Protein AF-A0A2D5AV13-F1 (afdb_monomer_lite)

pLDDT: mean 90.2, std 11.05, range [40.59, 98.75]

Sequence (175 aa):
MVTDSLGPTEGFLRRLGRALVNAPPVFAWTLVLAHGGVIWWLSSFSNVGPKVDSALWAVLGNLAHAPLFGVLALFVATALLRDDGTGWPRIEVRSVVAVLSIVGLYGAIDEWHQSFTPGRRPSPMDVATDLIGASCVLWIGAYLGTCERTERGLLLRLLAGVGFCFTSAVLAPFS

Radius of gyration: 17.58 Å; chains: 1; bounding box: 42×30×57 Å

Foldseek 3Di:
DPPPPADPVLVVVQVVLQCLLAPDLVVLVVQLVVLLVVLLVVLQDAPPDPDPPDLVVLLVVLLVLLQSLLSSLSSLLSSVFHCPVPGQGALDPVSLCVSLVVSLVSLVVSLVSSVPRHRGHRFVLSSVLSSLSSVLSSVLSNLSVDPPRHPVVSVVSVVVSSVSSSVSSSCRVVD

Secondary structure (DSSP, 8-state):
-------HHHHHHHHHHHHHHHS-HHHHHHHHHHHHHHHHHHHT----S-----HHHHHHHHHTHHHHHHHHHHHHHHHHS---SSSS----HHHHHHHHHHHHHHHHHHHHHHTTSTT----HHHHHHHHHHHHHHHHHHHHHTSTT--HHHHHHHHHHHHHHHHHHHHHGGG-

Structure (mmCIF, N/CA/C/O backbone):
data_AF-A0A2D5AV13-F1
#
_entry.id   AF-A0A2D5AV13-F1
#
loop_
_atom_site.group_PDB
_atom_site.id
_atom_site.type_symbol
_atom_site.label_atom_id
_atom_site.label_alt_id
_atom_site.label_comp_id
_atom_site.label_asym_id
_atom_site.label_entity_id
_atom_site.label_seq_id
_atom_site.pdbx_PDB_ins_code
_atom_site.Cartn_x
_atom_site.Cartn_y
_atom_site.Cartn_z
_atom_site.occupancy
_atom_site.B_iso_or_equiv
_atom_site.auth_seq_id
_atom_site.auth_comp_id
_atom_site.auth_asym_id
_atom_site.auth_atom_id
_atom_site.pdbx_PDB_model_num
ATOM 1 N N . MET A 1 1 ? -14.130 16.126 32.069 1.00 40.59 1 MET A N 1
ATOM 2 C CA . MET A 1 1 ? -14.376 15.180 30.963 1.00 40.59 1 MET A CA 1
ATOM 3 C C . MET A 1 1 ? -13.868 15.871 29.706 1.00 40.59 1 MET A C 1
ATOM 5 O O . MET A 1 1 ? -14.580 16.689 29.142 1.00 40.59 1 MET A O 1
ATOM 9 N N . VAL A 1 2 ? -12.581 15.704 29.388 1.00 45.22 2 VAL A N 1
ATOM 10 C CA . VAL A 1 2 ? -12.003 16.274 28.163 1.00 45.22 2 VAL A CA 1
ATOM 11 C C . VAL A 1 2 ? -12.587 15.451 27.028 1.00 45.22 2 VAL A C 1
ATOM 13 O O . VAL A 1 2 ? -12.356 14.248 26.954 1.00 45.22 2 VAL A O 1
ATOM 16 N N . THR A 1 3 ? -13.437 16.059 26.212 1.00 46.91 3 THR A N 1
ATOM 17 C CA . THR A 1 3 ? -13.785 15.479 24.922 1.00 46.91 3 THR A CA 1
ATOM 18 C C . THR A 1 3 ? -12.494 15.484 24.116 1.00 46.91 3 THR A C 1
ATOM 20 O O . THR A 1 3 ? -12.099 16.545 23.637 1.00 46.91 3 THR A O 1
ATOM 23 N N . ASP A 1 4 ? -11.801 14.348 24.027 1.00 55.25 4 ASP A N 1
ATOM 24 C CA . ASP A 1 4 ? -10.728 14.164 23.051 1.00 55.25 4 ASP A CA 1
ATOM 25 C C . ASP A 1 4 ? -11.369 14.298 21.668 1.00 55.25 4 ASP A C 1
ATOM 27 O O . ASP A 1 4 ? -11.886 13.346 21.077 1.00 55.25 4 ASP A O 1
ATOM 31 N N . SER A 1 5 ? -11.434 15.533 21.175 1.00 65.25 5 SER A N 1
ATOM 32 C CA . SER A 1 5 ? -11.715 15.791 19.779 1.00 65.25 5 SER A CA 1
ATOM 33 C C . SER A 1 5 ? -10.582 15.131 19.015 1.00 65.25 5 SER A C 1
ATOM 35 O O . SER A 1 5 ? -9.428 15.531 19.178 1.00 65.25 5 SER A O 1
ATOM 37 N N . LEU A 1 6 ? -10.914 14.104 18.228 1.00 74.12 6 LEU A N 1
ATOM 38 C CA . LEU A 1 6 ? -9.969 13.463 17.318 1.00 74.12 6 LEU A CA 1
ATOM 39 C C . LEU A 1 6 ? -9.161 14.555 16.615 1.00 74.12 6 LEU A C 1
ATOM 41 O O . LEU A 1 6 ? -9.745 15.534 16.133 1.00 74.12 6 LEU A O 1
ATOM 45 N N . GLY A 1 7 ? -7.841 14.383 16.550 1.00 88.25 7 GLY A N 1
ATOM 46 C CA . GLY A 1 7 ? -7.020 15.263 15.732 1.00 88.25 7 GLY A CA 1
ATOM 47 C C . GLY A 1 7 ? -7.539 15.278 14.287 1.00 88.25 7 GLY A C 1
ATOM 48 O O . GLY A 1 7 ? -8.204 14.328 13.857 1.00 88.25 7 GLY A O 1
ATOM 49 N N . PRO A 1 8 ? -7.310 16.360 13.528 1.00 93.00 8 PRO A N 1
ATOM 50 C CA . PRO A 1 8 ? -7.891 16.507 12.1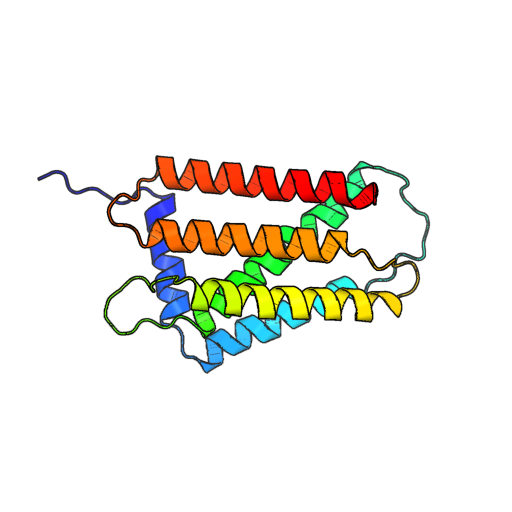97 1.00 93.00 8 PRO A CA 1
ATOM 51 C C . PRO A 1 8 ? -7.498 15.353 11.262 1.00 93.00 8 PRO A C 1
ATOM 53 O O . PRO A 1 8 ? -8.358 14.824 10.551 1.00 93.00 8 PRO A O 1
ATOM 56 N N . THR A 1 9 ? -6.237 14.910 11.307 1.00 93.50 9 THR A N 1
ATOM 57 C CA . THR A 1 9 ? -5.736 13.814 10.467 1.00 93.50 9 THR A CA 1
ATOM 58 C C . THR A 1 9 ? -6.314 12.478 10.912 1.00 93.50 9 THR A C 1
ATOM 60 O O . THR A 1 9 ? -6.820 11.714 10.086 1.00 93.50 9 THR A O 1
ATOM 63 N N . GLU A 1 10 ? -6.298 12.201 12.218 1.00 92.81 10 GLU A N 1
ATOM 64 C CA . GLU A 1 10 ? -6.893 10.991 12.785 1.00 92.81 10 GLU A CA 1
ATOM 65 C C . GLU A 1 10 ? -8.379 10.884 12.427 1.00 92.81 10 GLU A C 1
ATOM 67 O O . GLU A 1 10 ? -8.833 9.855 11.919 1.00 92.81 10 GLU A O 1
ATOM 72 N N . GLY A 1 11 ? -9.144 11.952 12.658 1.00 92.19 11 GLY A N 1
ATOM 73 C CA . GLY A 1 11 ? -10.573 12.001 12.379 1.00 92.19 11 GLY A CA 1
ATOM 74 C C . GLY A 1 11 ? -10.884 11.746 10.906 1.00 92.19 11 GLY A C 1
ATOM 75 O O . GLY A 1 11 ? -11.780 10.955 10.599 1.00 92.19 11 GLY A O 1
ATOM 76 N N . PHE A 1 12 ? -10.124 12.362 9.998 1.00 94.38 12 PHE A N 1
ATOM 77 C CA . PHE A 1 12 ? -10.264 12.150 8.559 1.00 94.38 12 PHE A CA 1
ATOM 78 C C . PHE A 1 12 ? -9.971 10.699 8.157 1.00 94.38 12 PHE A C 1
ATOM 80 O O . PHE A 1 12 ? -10.839 10.045 7.574 1.00 94.38 12 PHE A O 1
ATOM 87 N N . LEU A 1 13 ? -8.798 10.164 8.520 1.00 94.44 13 LEU A N 1
ATOM 88 C CA . LEU A 1 13 ? -8.406 8.802 8.143 1.00 94.44 13 LEU A CA 1
ATOM 89 C C . LEU A 1 13 ? -9.352 7.755 8.725 1.00 94.44 13 LEU A C 1
ATOM 91 O O . LEU A 1 13 ? -9.661 6.765 8.060 1.00 94.44 13 LEU A O 1
ATOM 95 N N . ARG A 1 14 ? -9.876 7.979 9.936 1.00 92.25 14 ARG A N 1
ATOM 96 C CA . ARG A 1 14 ? -10.857 7.062 10.521 1.00 92.25 14 ARG A CA 1
ATOM 97 C C . ARG A 1 14 ? -12.198 7.098 9.800 1.00 92.25 14 ARG A C 1
ATOM 99 O O . ARG A 1 14 ? -12.807 6.047 9.616 1.00 92.25 14 ARG A O 1
ATOM 106 N N . ARG A 1 15 ? -12.672 8.275 9.386 1.00 92.69 15 ARG A N 1
ATOM 107 C CA . ARG A 1 15 ? -13.906 8.389 8.589 1.00 92.69 15 ARG A CA 1
ATOM 108 C C . ARG A 1 15 ? -13.741 7.716 7.231 1.00 92.69 15 ARG A C 1
ATOM 110 O O . ARG A 1 15 ? -14.601 6.928 6.853 1.00 92.69 15 ARG A O 1
ATOM 117 N N . LEU A 1 16 ? -12.621 7.967 6.555 1.00 93.31 16 LEU A N 1
ATOM 118 C CA . LEU A 1 16 ? -12.307 7.349 5.270 1.00 93.31 16 LEU A CA 1
ATOM 119 C C . LEU A 1 16 ? -12.204 5.823 5.390 1.00 93.31 16 LEU A C 1
ATOM 121 O O . LEU A 1 16 ? -12.884 5.106 4.664 1.00 93.31 16 LEU A O 1
ATOM 125 N N . GLY A 1 17 ? -11.419 5.325 6.350 1.00 92.62 17 GLY A N 1
ATOM 126 C CA . GLY A 1 17 ? -11.265 3.889 6.586 1.00 92.62 17 GLY A CA 1
ATOM 127 C C . GLY A 1 17 ? -12.596 3.209 6.898 1.00 92.62 17 GLY A C 1
ATOM 128 O O . GLY A 1 17 ? -12.913 2.187 6.300 1.00 92.62 17 GLY A O 1
ATOM 129 N N . ARG A 1 18 ? -13.434 3.815 7.751 1.00 92.00 18 ARG A N 1
ATOM 130 C CA . ARG A 1 18 ? -14.784 3.296 8.028 1.00 92.00 18 ARG A CA 1
ATOM 131 C C . ARG A 1 18 ? -15.670 3.285 6.790 1.00 92.00 18 ARG A C 1
ATOM 133 O O . ARG A 1 18 ? -16.405 2.323 6.610 1.00 92.00 18 ARG A O 1
ATOM 140 N N . ALA A 1 19 ? -15.622 4.323 5.958 1.00 92.69 19 ALA A N 1
ATOM 141 C CA . ALA A 1 19 ? -16.401 4.364 4.724 1.00 92.69 19 ALA A CA 1
ATOM 142 C C . ALA A 1 19 ? -15.988 3.235 3.766 1.00 92.69 19 ALA A C 1
ATOM 144 O O . ALA A 1 19 ? -16.853 2.541 3.240 1.00 92.69 19 ALA A O 1
ATOM 145 N N . LEU A 1 20 ? -14.682 3.000 3.599 1.00 93.00 20 LEU A N 1
ATOM 146 C CA . LEU A 1 20 ? -14.158 1.933 2.740 1.00 93.00 20 LEU A CA 1
ATOM 147 C C . LEU A 1 20 ? -14.517 0.535 3.261 1.00 93.00 20 LEU A C 1
ATOM 149 O O . LEU A 1 20 ? -15.015 -0.301 2.511 1.00 93.00 20 LEU A O 1
ATOM 153 N N . VAL A 1 21 ? -14.323 0.297 4.558 1.00 92.75 21 VAL A N 1
ATOM 154 C CA . VAL A 1 21 ? -14.611 -0.992 5.207 1.00 92.75 21 VAL A CA 1
ATOM 155 C C . VAL A 1 21 ? -16.113 -1.308 5.215 1.00 92.75 21 VAL A C 1
ATOM 157 O O . VAL A 1 21 ? -16.493 -2.476 5.171 1.00 92.75 21 VAL A O 1
ATOM 160 N N . ASN A 1 22 ? -16.977 -0.289 5.237 1.00 92.50 22 ASN A N 1
ATOM 161 C CA . ASN A 1 22 ? -18.431 -0.468 5.178 1.00 92.50 22 ASN A CA 1
ATOM 162 C C . ASN A 1 22 ? -18.993 -0.503 3.749 1.00 92.50 22 ASN A C 1
ATOM 164 O O . ASN A 1 22 ? -20.125 -0.944 3.551 1.00 92.50 22 ASN A O 1
ATOM 168 N N . ALA A 1 23 ? -18.230 -0.086 2.735 1.00 92.00 23 ALA A N 1
ATOM 169 C CA . ALA A 1 23 ? -18.688 -0.114 1.347 1.00 92.00 23 ALA A CA 1
ATOM 170 C C . ALA A 1 23 ? -18.993 -1.552 0.897 1.00 92.00 23 ALA A C 1
ATOM 172 O O . ALA A 1 23 ? -18.284 -2.448 1.334 1.00 92.00 23 ALA A O 1
ATOM 173 N N . PRO A 1 24 ? -19.989 -1.833 0.039 1.00 93.56 24 PRO A N 1
ATOM 174 C CA . PRO A 1 24 ? -20.354 -3.205 -0.330 1.00 93.56 24 PRO A CA 1
ATOM 175 C C . PRO A 1 24 ? -19.160 -4.042 -0.831 1.00 93.56 24 PRO A C 1
ATOM 177 O O . PRO A 1 24 ? -18.296 -3.489 -1.514 1.00 93.56 24 PRO A O 1
ATOM 180 N N . PRO A 1 25 ? -19.109 -5.368 -0.587 1.00 93.00 25 PRO A N 1
ATOM 181 C CA . PRO A 1 25 ? -17.983 -6.202 -1.019 1.00 93.00 25 PRO A CA 1
ATOM 182 C C . PRO A 1 25 ? -17.660 -6.071 -2.510 1.00 93.00 25 PRO A C 1
ATOM 184 O O . PRO A 1 25 ? -16.495 -5.969 -2.881 1.00 93.00 25 PRO A O 1
ATOM 187 N N . VAL A 1 26 ? -18.688 -5.991 -3.365 1.00 95.81 26 VAL A N 1
ATOM 188 C CA . VAL A 1 26 ? -18.499 -5.812 -4.813 1.00 95.81 26 VAL A CA 1
ATOM 189 C C . VAL A 1 26 ? -17.776 -4.502 -5.139 1.00 95.81 26 VAL A C 1
ATOM 191 O O . VAL A 1 26 ? -16.927 -4.469 -6.024 1.00 95.81 26 VAL A O 1
ATOM 194 N N . PHE A 1 27 ? -18.056 -3.434 -4.388 1.00 95.69 27 PHE A N 1
ATOM 195 C CA . PHE A 1 27 ? -17.409 -2.140 -4.563 1.00 95.69 27 PHE A CA 1
ATOM 196 C C . PHE A 1 27 ? -15.951 -2.188 -4.099 1.00 95.69 27 PHE A C 1
ATOM 198 O O . PHE A 1 27 ? -15.071 -1.725 -4.817 1.00 95.69 27 PHE A O 1
ATOM 205 N N . ALA A 1 28 ? -15.675 -2.816 -2.952 1.00 95.00 28 ALA A N 1
ATOM 206 C CA . ALA A 1 28 ? -14.309 -2.976 -2.453 1.00 95.00 28 ALA A CA 1
ATOM 207 C C . ALA A 1 28 ? -13.427 -3.763 -3.440 1.00 95.00 28 ALA A C 1
ATOM 209 O O . ALA A 1 28 ? -12.340 -3.312 -3.793 1.00 95.00 28 ALA A O 1
ATOM 210 N N . TRP A 1 29 ? -13.923 -4.886 -3.971 1.00 96.81 29 TRP A N 1
ATOM 211 C CA . TRP A 1 29 ? -13.205 -5.650 -4.999 1.00 96.81 29 TRP A CA 1
ATOM 212 C C . TRP A 1 29 ? -13.094 -4.904 -6.333 1.00 96.81 29 TRP A C 1
ATOM 214 O O . TRP A 1 29 ? -12.081 -5.037 -7.015 1.00 96.81 29 TRP A O 1
ATOM 224 N N . THR A 1 30 ? -14.074 -4.064 -6.682 1.00 97.75 30 THR A N 1
ATOM 225 C CA . THR A 1 30 ? -13.964 -3.173 -7.849 1.00 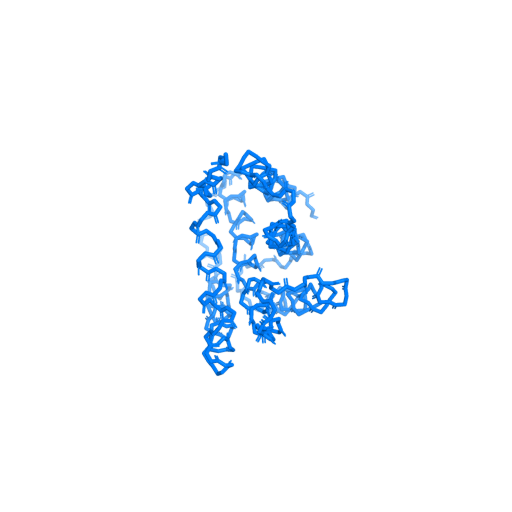97.75 30 THR A CA 1
ATOM 226 C C . THR A 1 30 ? -12.803 -2.194 -7.683 1.00 97.75 30 THR A C 1
ATOM 228 O O . THR A 1 30 ? -12.048 -2.009 -8.630 1.00 97.75 30 THR A O 1
ATOM 231 N N . LEU A 1 31 ? -12.603 -1.614 -6.493 1.00 97.88 31 LEU A N 1
ATOM 232 C CA . LEU A 1 31 ? -11.453 -0.741 -6.224 1.00 97.88 31 LEU A CA 1
ATOM 233 C C . LEU A 1 31 ? -10.119 -1.490 -6.338 1.00 97.88 31 LEU A C 1
ATOM 235 O O . LEU A 1 31 ? -9.182 -0.957 -6.927 1.00 97.88 31 LEU A O 1
ATOM 239 N N . VAL A 1 32 ? -10.044 -2.730 -5.838 1.00 98.38 32 VAL A N 1
ATOM 240 C CA . VAL A 1 32 ? -8.850 -3.586 -5.985 1.00 98.38 32 VAL A CA 1
ATOM 241 C C . VAL A 1 32 ? -8.519 -3.802 -7.463 1.00 98.38 32 VAL A C 1
ATOM 243 O O . VAL A 1 32 ? -7.394 -3.540 -7.883 1.00 98.38 32 VAL A O 1
ATOM 246 N N . LEU A 1 33 ? -9.499 -4.243 -8.258 1.00 98.44 33 LEU A N 1
ATOM 247 C CA . LEU A 1 33 ? -9.300 -4.535 -9.680 1.00 98.44 33 LEU A CA 1
ATOM 248 C C . LEU A 1 33 ? -9.012 -3.273 -10.496 1.00 98.44 33 LEU A C 1
ATOM 250 O O . LEU A 1 33 ? -8.123 -3.286 -11.342 1.00 98.44 33 LEU A O 1
ATOM 254 N N . ALA A 1 34 ? -9.731 -2.179 -10.234 1.00 98.38 34 ALA A N 1
ATOM 255 C CA . ALA A 1 34 ? -9.524 -0.909 -10.921 1.00 98.38 34 ALA A CA 1
ATOM 256 C C . ALA A 1 34 ? -8.119 -0.360 -10.656 1.00 98.38 34 ALA A C 1
ATOM 258 O O . ALA A 1 34 ? -7.434 0.052 -11.588 1.00 98.38 34 ALA A O 1
ATOM 259 N N . HIS A 1 35 ? -7.664 -0.399 -9.402 1.00 98.62 35 HIS A N 1
ATOM 260 C CA . HIS A 1 35 ? -6.335 0.084 -9.038 1.00 98.62 35 HIS A CA 1
ATOM 261 C C . HIS A 1 35 ? -5.218 -0.825 -9.553 1.00 98.62 35 HIS A C 1
ATOM 263 O O . HIS A 1 35 ? -4.221 -0.327 -10.068 1.00 98.62 35 HIS A O 1
ATOM 269 N N . GLY A 1 36 ? -5.409 -2.148 -9.512 1.00 98.56 36 GLY A N 1
ATOM 270 C CA . GLY A 1 36 ? -4.525 -3.088 -10.206 1.00 98.56 36 GLY A CA 1
ATOM 271 C C . GLY A 1 36 ? -4.425 -2.765 -11.701 1.00 98.56 36 GLY A C 1
ATOM 272 O O . GLY A 1 36 ? -3.326 -2.645 -12.236 1.00 98.56 36 GLY A O 1
ATOM 273 N N . GLY A 1 37 ? -5.558 -2.505 -12.359 1.00 98.50 37 GLY A N 1
ATOM 274 C CA . GLY A 1 37 ? -5.599 -2.071 -13.756 1.00 98.50 37 GLY A CA 1
ATOM 275 C C . GLY A 1 37 ? -4.836 -0.768 -14.017 1.00 98.50 37 GLY A C 1
ATOM 276 O O . GLY A 1 37 ? -4.148 -0.667 -15.030 1.00 98.50 37 GLY A O 1
ATOM 277 N N . VAL A 1 38 ? -4.893 0.203 -13.098 1.00 98.38 38 VAL A N 1
ATOM 278 C CA . VAL A 1 38 ? -4.076 1.429 -13.174 1.00 98.38 38 VAL A CA 1
ATOM 279 C C . VAL A 1 38 ? -2.587 1.098 -13.102 1.00 98.38 38 VAL A C 1
ATOM 281 O O . VAL A 1 38 ? -1.836 1.589 -13.940 1.00 98.38 38 VAL A O 1
ATOM 284 N N . ILE A 1 39 ? -2.163 0.254 -12.155 1.00 97.81 39 ILE A N 1
ATOM 285 C CA . ILE A 1 39 ? -0.761 -0.187 -12.042 1.00 97.81 39 ILE A CA 1
ATOM 286 C C . ILE A 1 39 ? -0.317 -0.852 -13.349 1.00 97.81 39 ILE A C 1
ATOM 288 O O . ILE A 1 39 ? 0.646 -0.406 -13.961 1.00 97.81 39 ILE A O 1
ATOM 292 N N . TRP A 1 40 ? -1.084 -1.829 -13.838 1.00 97.31 40 TRP A N 1
ATOM 293 C CA . TRP A 1 40 ? -0.792 -2.541 -15.084 1.00 97.31 40 TRP A CA 1
ATOM 294 C C . TRP A 1 40 ? -0.650 -1.587 -16.276 1.00 97.31 40 TRP A C 1
ATOM 296 O O . TRP A 1 40 ? 0.277 -1.695 -17.083 1.00 97.31 40 TRP A O 1
ATOM 306 N N . TRP A 1 41 ? -1.575 -0.633 -16.400 1.00 96.81 41 TRP A N 1
ATOM 307 C CA . TRP A 1 41 ? -1.555 0.356 -17.471 1.00 96.81 41 TRP A CA 1
ATOM 308 C C . TRP A 1 41 ? -0.312 1.251 -17.400 1.00 96.81 41 TRP A C 1
ATOM 310 O O . TRP A 1 41 ? 0.351 1.444 -18.418 1.00 96.81 41 TRP A O 1
ATOM 320 N N . LEU A 1 42 ? 0.059 1.732 -16.208 1.00 94.12 42 LEU A N 1
ATOM 321 C CA . LEU A 1 42 ? 1.285 2.511 -16.003 1.00 94.12 42 LEU A CA 1
ATOM 322 C C . LEU A 1 42 ? 2.548 1.692 -16.331 1.00 94.12 42 LEU A C 1
ATOM 324 O O . LEU A 1 42 ? 3.472 2.202 -16.970 1.00 94.12 42 LEU A O 1
ATOM 328 N N . SER A 1 43 ? 2.572 0.413 -15.962 1.00 93.00 43 SER A N 1
ATOM 329 C CA . SER A 1 43 ? 3.683 -0.510 -16.235 1.00 93.00 43 SER A CA 1
ATOM 330 C C . SER A 1 43 ? 3.790 -0.930 -17.709 1.00 93.00 43 SER A C 1
ATOM 332 O O . SER A 1 43 ? 4.832 -1.419 -18.149 1.00 93.00 43 SER A O 1
ATOM 334 N N . SER A 1 44 ? 2.754 -0.667 -18.514 1.00 94.25 44 SER A N 1
ATOM 335 C CA . SER A 1 44 ? 2.758 -0.912 -19.966 1.00 94.25 44 SER A CA 1
ATOM 336 C C . SER A 1 44 ? 3.536 0.150 -20.759 1.00 94.25 44 SER A C 1
ATOM 338 O O . SER A 1 44 ? 3.801 -0.036 -21.949 1.00 94.25 44 SER A O 1
ATOM 340 N N . PHE A 1 45 ? 3.899 1.284 -20.145 1.00 90.62 45 PHE A N 1
ATOM 341 C CA . PHE A 1 45 ? 4.644 2.335 -20.839 1.00 90.62 45 PHE A CA 1
ATOM 342 C C . PHE A 1 45 ? 6.108 1.934 -21.073 1.00 90.62 45 PHE A C 1
ATOM 344 O O . PHE A 1 45 ? 6.877 1.700 -20.132 1.00 90.62 45 PHE A O 1
ATOM 351 N N . SER A 1 46 ? 6.495 1.902 -22.353 1.00 84.31 46 SER A N 1
ATOM 352 C CA . SER A 1 46 ? 7.859 1.618 -22.800 1.00 84.31 46 SER A CA 1
ATOM 353 C C . SER A 1 46 ? 8.810 2.772 -22.504 1.00 84.31 46 SER A C 1
ATOM 355 O O . SER A 1 46 ? 8.487 3.925 -22.784 1.00 84.31 46 SER A O 1
ATOM 357 N N . ASN A 1 47 ? 10.032 2.452 -22.084 1.00 76.00 47 ASN A N 1
ATOM 358 C CA . ASN A 1 47 ? 11.097 3.438 -21.861 1.00 76.00 47 ASN A CA 1
ATOM 359 C C . ASN A 1 47 ? 12.080 3.499 -23.046 1.00 76.00 47 ASN A C 1
ATOM 361 O O . ASN A 1 47 ? 13.287 3.675 -22.870 1.00 76.00 47 ASN A O 1
ATOM 365 N N . VAL A 1 48 ? 11.571 3.314 -24.269 1.00 65.19 48 VAL A N 1
ATOM 366 C CA . VAL A 1 48 ? 12.354 3.405 -25.509 1.00 65.19 48 VAL A CA 1
ATOM 367 C C . VAL A 1 48 ? 12.291 4.847 -26.019 1.00 65.19 48 VAL A C 1
ATOM 369 O O . VAL A 1 48 ? 11.308 5.263 -26.621 1.00 65.19 48 VAL A O 1
ATOM 372 N N . GLY A 1 49 ? 13.328 5.634 -25.741 1.00 64.06 49 GLY A N 1
ATOM 373 C CA . GLY A 1 49 ? 13.431 7.044 -26.130 1.00 64.06 49 GLY A CA 1
ATOM 374 C C . GLY A 1 49 ? 14.723 7.679 -25.606 1.00 64.06 49 GLY A C 1
ATOM 375 O O . GLY A 1 49 ? 15.503 6.982 -24.948 1.00 64.06 49 GLY A O 1
ATOM 376 N N . PRO A 1 50 ? 14.982 8.973 -25.888 1.00 59.44 50 PRO A N 1
ATOM 377 C CA . PRO A 1 50 ? 16.103 9.695 -25.294 1.00 59.44 50 PRO A CA 1
ATOM 378 C C . PRO A 1 50 ? 15.998 9.589 -23.775 1.00 59.44 50 PRO A C 1
ATOM 380 O O . PRO A 1 50 ? 15.046 10.091 -23.174 1.00 59.44 50 PRO A O 1
ATOM 383 N N . LYS A 1 51 ? 16.939 8.877 -23.158 1.00 62.34 51 LYS A N 1
ATOM 384 C CA . LYS A 1 51 ? 16.972 8.761 -21.708 1.00 62.34 51 LYS A CA 1
ATOM 385 C C . LYS A 1 51 ? 17.318 10.138 -21.160 1.00 62.34 51 LYS A C 1
ATOM 387 O O . LYS A 1 51 ? 18.298 10.760 -21.562 1.00 62.34 51 LYS A O 1
ATOM 392 N N . VAL A 1 52 ? 16.468 10.652 -20.278 1.00 60.19 52 VAL A N 1
ATOM 393 C CA . VAL A 1 52 ? 16.889 11.753 -19.422 1.00 60.19 52 VAL A CA 1
ATOM 394 C C . VAL A 1 52 ? 17.732 11.095 -18.342 1.00 60.19 52 VAL A C 1
ATOM 396 O O . VAL A 1 52 ? 17.191 10.529 -17.394 1.00 60.19 52 VAL A O 1
ATOM 399 N N . ASP A 1 53 ? 19.047 11.098 -18.543 1.00 63.50 53 ASP A N 1
ATOM 400 C CA . ASP A 1 53 ? 20.046 10.430 -17.703 1.00 63.50 53 ASP A CA 1
ATOM 401 C C . ASP A 1 53 ? 20.191 11.143 -16.351 1.00 63.50 53 ASP A C 1
ATOM 403 O O . ASP A 1 53 ? 21.232 11.712 -16.023 1.00 63.50 53 ASP A O 1
ATOM 407 N N . SER A 1 54 ? 19.118 11.187 -15.564 1.00 77.62 54 SER A N 1
ATOM 408 C CA . SER A 1 54 ? 19.112 11.848 -14.268 1.00 77.62 54 SER A CA 1
ATOM 409 C C . SER A 1 54 ? 18.794 10.842 -13.169 1.00 77.62 54 SER A C 1
ATOM 411 O O . SER A 1 54 ? 17.788 10.131 -13.200 1.00 77.62 54 SER A O 1
ATOM 413 N N . ALA A 1 55 ? 19.658 10.811 -12.154 1.00 79.19 55 ALA A N 1
ATOM 414 C CA . ALA A 1 55 ? 19.412 10.054 -10.931 1.00 79.19 55 ALA A CA 1
ATOM 415 C C . ALA A 1 55 ? 18.072 10.453 -10.283 1.00 79.19 55 ALA A C 1
ATOM 417 O O . ALA A 1 55 ? 17.401 9.621 -9.682 1.00 79.19 55 ALA A O 1
ATOM 418 N N . LEU A 1 56 ? 17.645 11.709 -10.464 1.00 81.88 56 LEU A N 1
ATOM 419 C CA . LEU A 1 56 ? 16.351 12.195 -9.995 1.00 81.88 56 LEU A CA 1
ATOM 420 C C . LEU A 1 56 ? 15.178 11.458 -10.659 1.00 81.88 56 LEU A C 1
ATOM 422 O O . LEU A 1 56 ? 14.261 11.050 -9.957 1.00 81.88 56 LEU A O 1
ATOM 426 N N . TRP A 1 57 ? 15.199 11.256 -11.981 1.00 81.50 57 TRP A N 1
ATOM 427 C CA . TRP A 1 57 ? 14.127 10.533 -12.676 1.00 81.50 57 TRP A CA 1
ATOM 428 C C . TRP A 1 57 ? 14.083 9.057 -12.288 1.00 81.50 57 TRP A C 1
ATOM 430 O O . TRP A 1 57 ? 12.991 8.513 -12.143 1.00 81.50 57 TRP A O 1
ATOM 440 N N . ALA A 1 58 ? 15.242 8.436 -12.051 1.00 79.69 58 ALA A N 1
ATOM 441 C CA . ALA A 1 58 ? 15.309 7.073 -11.530 1.00 79.69 58 ALA A CA 1
ATOM 442 C C . ALA A 1 58 ? 14.665 6.972 -10.135 1.00 79.69 58 ALA A C 1
ATOM 444 O O . ALA A 1 58 ? 13.798 6.132 -9.914 1.00 79.69 58 ALA A O 1
ATOM 445 N N . VAL A 1 59 ? 15.015 7.883 -9.219 1.00 81.62 59 VAL A N 1
ATOM 446 C CA . VAL A 1 59 ? 14.423 7.913 -7.871 1.00 81.62 59 VAL A CA 1
ATOM 447 C C . VAL A 1 59 ? 12.924 8.203 -7.924 1.00 81.62 59 VAL A C 1
ATOM 449 O O . VAL A 1 59 ? 12.164 7.536 -7.234 1.00 81.62 59 VAL A O 1
ATOM 452 N N . LEU A 1 60 ? 12.470 9.161 -8.739 1.00 83.44 60 LEU A N 1
ATOM 453 C CA . LEU A 1 60 ? 11.043 9.489 -8.858 1.00 83.44 60 LEU A CA 1
ATOM 454 C C . LEU A 1 60 ? 10.224 8.340 -9.460 1.00 83.44 60 LEU A C 1
ATOM 456 O O . LEU A 1 60 ? 9.111 8.096 -8.999 1.00 83.44 60 LEU A O 1
ATOM 460 N N . GLY A 1 61 ? 10.773 7.629 -10.451 1.00 84.00 61 GLY A N 1
ATOM 461 C CA . GLY A 1 61 ? 10.152 6.430 -11.014 1.00 84.00 61 GLY A CA 1
ATOM 462 C C . GLY A 1 61 ? 9.981 5.341 -9.958 1.00 84.00 61 GLY A C 1
ATOM 463 O O . GLY A 1 61 ? 8.872 4.857 -9.746 1.00 84.00 61 GLY A O 1
ATOM 464 N N . ASN A 1 62 ? 11.044 5.049 -9.209 1.00 85.06 62 ASN A N 1
ATOM 465 C CA . ASN A 1 62 ? 11.016 4.032 -8.155 1.00 85.06 62 ASN A CA 1
ATOM 466 C C . ASN A 1 62 ? 10.158 4.460 -6.955 1.00 85.06 62 ASN A C 1
ATOM 468 O O . ASN A 1 62 ? 9.540 3.632 -6.292 1.00 85.06 62 ASN A O 1
ATOM 472 N N . LEU A 1 63 ? 10.054 5.764 -6.687 1.00 88.56 63 LEU A N 1
ATOM 473 C CA . LEU A 1 63 ? 9.198 6.295 -5.629 1.00 88.56 63 LEU A CA 1
ATOM 474 C C . LEU A 1 63 ? 7.710 6.109 -5.937 1.00 88.56 63 LEU A C 1
ATOM 476 O O . LEU A 1 63 ? 6.915 6.122 -5.003 1.00 88.56 63 LEU A O 1
ATOM 480 N N . ALA A 1 64 ? 7.319 5.920 -7.202 1.00 90.44 64 ALA A N 1
ATOM 481 C CA . ALA A 1 64 ? 5.924 5.689 -7.577 1.00 90.44 64 ALA A CA 1
ATOM 482 C C . ALA A 1 64 ? 5.400 4.312 -7.128 1.00 90.44 64 ALA A C 1
ATOM 484 O O . ALA A 1 64 ? 4.206 4.182 -6.858 1.00 90.44 64 ALA A O 1
ATOM 485 N N . HIS A 1 65 ? 6.278 3.317 -6.977 1.00 93.88 65 HIS A N 1
ATOM 486 C CA . HIS A 1 65 ? 5.926 1.958 -6.551 1.00 93.88 65 HIS A CA 1
ATOM 487 C C . HIS A 1 65 ? 5.249 1.937 -5.178 1.00 93.88 65 HIS A C 1
ATOM 489 O O . HIS A 1 65 ? 4.105 1.506 -5.031 1.00 93.88 65 HIS A O 1
ATOM 495 N N . ALA A 1 66 ? 5.903 2.515 -4.171 1.00 95.56 66 ALA A N 1
ATOM 496 C CA . ALA A 1 66 ? 5.407 2.494 -2.799 1.00 95.56 66 ALA A CA 1
ATOM 497 C C . ALA A 1 66 ? 3.969 3.048 -2.622 1.00 95.56 66 ALA A C 1
ATOM 499 O O . ALA A 1 66 ? 3.153 2.364 -2.000 1.00 95.56 66 ALA A O 1
ATOM 500 N N . PRO A 1 67 ? 3.587 4.236 -3.143 1.00 95.81 67 PRO A N 1
ATOM 501 C CA . PRO A 1 67 ? 2.213 4.716 -3.048 1.00 95.81 67 PRO A CA 1
ATOM 502 C C . PRO A 1 67 ? 1.238 3.905 -3.911 1.00 95.81 67 PRO A C 1
ATOM 504 O O . PRO A 1 67 ? 0.116 3.668 -3.462 1.00 95.81 67 PRO A O 1
ATOM 507 N N . LEU A 1 68 ? 1.634 3.439 -5.103 1.00 97.75 68 LEU A N 1
ATOM 508 C CA . LEU A 1 68 ? 0.770 2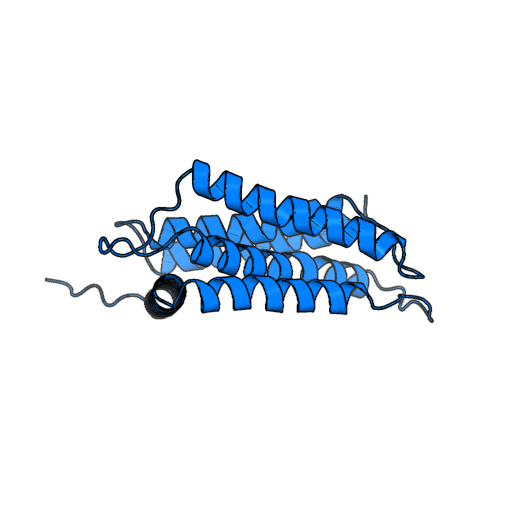.607 -5.948 1.00 97.75 68 LEU A CA 1
ATOM 509 C C . LEU A 1 68 ? 0.402 1.301 -5.234 1.00 97.75 68 LEU A C 1
ATOM 511 O O . LEU A 1 68 ? -0.779 0.994 -5.062 1.00 97.75 68 LEU A O 1
ATOM 515 N N . PHE A 1 69 ? 1.384 0.567 -4.732 1.00 98.38 69 PHE A N 1
ATOM 516 C CA . PHE A 1 69 ? 1.142 -0.709 -4.064 1.00 98.38 69 PHE A CA 1
ATOM 517 C C . PHE A 1 69 ? 0.659 -0.547 -2.619 1.00 98.38 69 PHE A C 1
ATOM 519 O O . PHE A 1 69 ? -0.085 -1.390 -2.118 1.00 98.38 69 PHE A O 1
ATOM 526 N N . GLY A 1 70 ? 0.957 0.580 -1.966 1.00 98.38 70 GLY A N 1
ATOM 527 C CA . GLY A 1 70 ? 0.324 0.971 -0.707 1.00 98.38 70 GLY A CA 1
ATOM 528 C C . GLY A 1 70 ? -1.189 1.169 -0.853 1.00 98.38 70 GLY A C 1
ATOM 529 O O . GLY A 1 70 ? -1.964 0.644 -0.053 1.00 98.38 70 GLY A O 1
ATOM 530 N N . VAL A 1 71 ? -1.643 1.863 -1.903 1.00 98.38 71 VAL A N 1
ATOM 531 C CA . VAL A 1 71 ? -3.083 2.010 -2.189 1.00 98.38 71 VAL A CA 1
ATOM 532 C C . VAL A 1 71 ? -3.714 0.666 -2.561 1.00 98.38 71 VAL A C 1
ATOM 534 O O . VAL A 1 71 ? -4.813 0.366 -2.089 1.00 98.38 71 VAL A O 1
ATOM 537 N N . LEU A 1 72 ? -3.007 -0.193 -3.305 1.00 98.75 72 LEU A N 1
ATOM 538 C CA . LEU A 1 72 ? -3.461 -1.566 -3.543 1.00 98.75 72 LEU A CA 1
ATOM 539 C C . LEU A 1 72 ? -3.658 -2.317 -2.217 1.00 98.75 72 LEU A C 1
ATOM 541 O O . LEU A 1 72 ? -4.708 -2.918 -2.002 1.00 98.75 72 LEU A O 1
ATOM 545 N N . ALA A 1 73 ? -2.694 -2.223 -1.297 1.00 98.6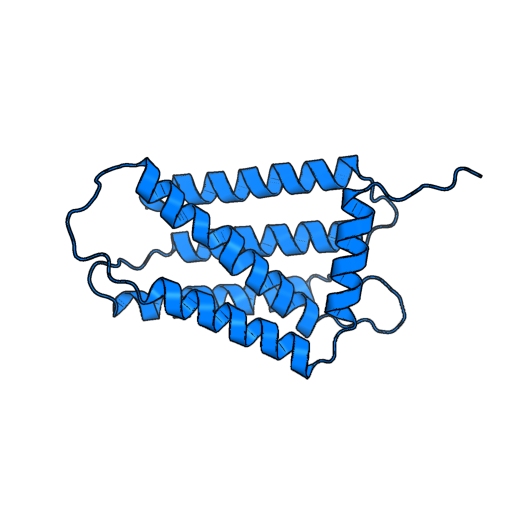2 73 ALA A N 1
ATOM 546 C CA . ALA A 1 73 ? -2.781 -2.831 0.027 1.00 98.62 73 ALA A CA 1
ATOM 547 C C . ALA A 1 73 ? -3.966 -2.293 0.839 1.00 98.62 73 ALA A C 1
ATOM 549 O O . ALA A 1 73 ? -4.637 -3.074 1.509 1.00 98.62 73 ALA A O 1
ATOM 550 N N . LEU A 1 74 ? -4.266 -0.991 0.755 1.00 97.75 74 LEU A N 1
ATOM 551 C CA . LEU A 1 74 ? -5.451 -0.396 1.381 1.00 97.75 74 LEU A CA 1
ATOM 552 C C . LEU A 1 74 ? -6.743 -1.021 0.835 1.00 97.75 74 LEU A C 1
ATOM 554 O O . LEU A 1 74 ? -7.620 -1.406 1.611 1.00 97.75 74 LEU A O 1
ATOM 558 N N . PHE A 1 75 ? -6.875 -1.147 -0.486 1.00 98.25 75 PHE A N 1
ATOM 559 C CA . PHE A 1 75 ? -8.071 -1.735 -1.094 1.00 98.25 75 PHE A CA 1
ATOM 560 C C . PHE A 1 75 ? -8.197 -3.228 -0.796 1.00 98.25 75 PHE A C 1
ATOM 562 O O . PHE A 1 75 ? -9.275 -3.679 -0.414 1.00 98.25 75 PHE A O 1
ATOM 569 N N . VAL A 1 76 ? -7.101 -3.988 -0.855 1.00 98.19 76 VAL A N 1
ATOM 570 C CA . VAL A 1 76 ? -7.103 -5.408 -0.475 1.00 98.19 76 VAL A CA 1
ATOM 571 C C . VAL A 1 76 ? -7.451 -5.562 1.007 1.00 98.19 76 VAL A C 1
ATOM 573 O O . VAL A 1 76 ? -8.313 -6.367 1.355 1.00 98.19 76 VAL A O 1
ATOM 576 N N . ALA A 1 77 ? -6.855 -4.754 1.888 1.00 96.75 77 ALA A N 1
ATOM 577 C CA . ALA A 1 77 ? -7.158 -4.779 3.314 1.00 96.75 77 ALA A CA 1
ATOM 578 C C . ALA A 1 77 ? -8.635 -4.473 3.580 1.00 96.75 77 ALA A C 1
ATOM 580 O O . ALA A 1 77 ? -9.255 -5.193 4.346 1.00 96.75 77 ALA A O 1
ATOM 581 N N . THR A 1 78 ? -9.227 -3.470 2.931 1.00 93.62 78 THR A N 1
ATOM 582 C CA . THR A 1 78 ? -10.648 -3.103 3.128 1.00 93.62 78 THR A CA 1
ATOM 583 C C . THR A 1 78 ? -11.639 -4.062 2.452 1.00 93.62 78 THR A C 1
ATOM 585 O O . THR A 1 78 ? -12.796 -4.154 2.875 1.00 93.62 78 THR A O 1
ATOM 588 N N . ALA A 1 79 ? -11.198 -4.819 1.443 1.00 94.94 79 ALA A N 1
ATOM 589 C CA . ALA A 1 79 ? -11.966 -5.912 0.849 1.00 94.94 79 ALA A CA 1
ATOM 590 C C . ALA A 1 79 ? -11.968 -7.172 1.736 1.00 94.94 79 ALA A C 1
ATOM 592 O O . ALA A 1 79 ? -13.002 -7.831 1.853 1.00 94.94 79 ALA A O 1
ATOM 593 N N . LEU A 1 80 ? -10.839 -7.489 2.382 1.00 94.19 80 LEU A N 1
ATOM 594 C CA . LEU A 1 80 ? -10.689 -8.660 3.258 1.00 94.19 80 LEU A CA 1
ATOM 595 C C . LEU A 1 80 ? -11.175 -8.409 4.693 1.00 94.19 80 LEU A C 1
ATOM 597 O O . LEU A 1 80 ? -11.812 -9.268 5.299 1.00 94.19 80 LEU A O 1
ATOM 601 N N . LEU A 1 81 ? -10.851 -7.243 5.249 1.00 90.94 81 LEU A N 1
ATOM 602 C CA . LEU A 1 81 ? -11.171 -6.835 6.612 1.00 90.94 81 LEU A CA 1
ATOM 603 C C . LEU A 1 81 ? -12.430 -5.977 6.586 1.00 90.94 81 LEU A C 1
ATOM 605 O O . LEU A 1 81 ? -12.384 -4.778 6.312 1.00 90.94 81 LEU A O 1
ATOM 609 N N . ARG A 1 82 ? -13.558 -6.624 6.854 1.00 84.88 82 ARG A N 1
ATOM 610 C CA . ARG A 1 82 ? -14.894 -6.024 6.861 1.00 84.88 82 ARG A CA 1
ATOM 611 C C . ARG A 1 82 ? -15.293 -5.637 8.286 1.00 84.88 82 ARG A C 1
ATOM 613 O O . ARG A 1 82 ? -14.825 -6.262 9.234 1.00 84.88 82 ARG A O 1
ATOM 620 N N . ASP A 1 83 ? -16.138 -4.614 8.427 1.00 79.31 83 ASP A N 1
ATOM 621 C CA . ASP A 1 83 ? -16.711 -4.242 9.728 1.00 79.31 83 ASP A CA 1
ATOM 622 C C . ASP A 1 83 ? -17.706 -5.336 10.122 1.00 79.31 83 ASP A C 1
ATOM 624 O O . ASP A 1 83 ? -18.673 -5.602 9.406 1.00 79.31 83 ASP A O 1
ATOM 628 N N . ASP A 1 84 ? -17.431 -6.006 11.234 1.00 77.31 84 ASP A N 1
ATOM 629 C CA . ASP A 1 84 ? -18.287 -7.024 11.841 1.00 77.31 84 ASP A CA 1
ATOM 630 C C . ASP A 1 84 ? -19.270 -6.414 12.859 1.00 77.31 84 ASP A C 1
ATOM 632 O O . ASP A 1 84 ? -19.912 -7.132 13.624 1.00 77.31 84 ASP A O 1
ATOM 636 N N . GLY A 1 85 ? -19.393 -5.082 12.879 1.00 70.88 85 GLY A N 1
ATOM 637 C CA . GLY A 1 85 ? -20.203 -4.330 13.834 1.00 70.88 85 GLY A CA 1
ATOM 638 C C . GLY A 1 85 ? -19.447 -3.953 15.110 1.00 70.88 85 GLY A C 1
ATOM 639 O O . GLY A 1 85 ? -20.023 -3.298 15.980 1.00 70.88 85 GLY A O 1
ATOM 640 N N . THR A 1 86 ? -18.166 -4.323 15.239 1.00 70.69 86 THR A N 1
ATOM 641 C CA . THR A 1 86 ? -17.330 -3.984 16.405 1.00 70.69 86 THR A CA 1
ATOM 642 C C . THR A 1 86 ? -16.504 -2.707 16.214 1.00 70.69 86 THR A C 1
ATOM 644 O O . THR A 1 86 ? -15.862 -2.231 17.158 1.00 70.69 86 THR A O 1
ATOM 647 N N . GLY A 1 87 ? -16.561 -2.086 15.028 1.00 79.06 87 GLY A N 1
ATOM 648 C CA . GLY A 1 87 ? -15.966 -0.783 14.752 1.00 79.06 87 GLY A CA 1
ATOM 649 C C . GLY A 1 87 ? -14.747 -0.850 13.833 1.00 79.06 87 GLY A C 1
ATOM 650 O O . GLY A 1 87 ? -14.855 -1.165 12.656 1.00 79.06 87 GLY A O 1
ATOM 651 N N . TRP A 1 88 ? -13.574 -0.420 14.313 1.00 87.94 88 TRP A N 1
ATOM 652 C CA . TRP A 1 88 ? -12.377 -0.421 13.459 1.00 87.94 88 TRP A CA 1
ATOM 653 C C . TRP A 1 88 ? -11.885 -1.860 13.255 1.00 87.94 88 TRP A C 1
ATOM 655 O O . TRP A 1 88 ? -11.694 -2.552 14.259 1.00 87.94 88 TRP A O 1
ATOM 665 N N . PRO A 1 89 ? -11.634 -2.313 12.012 1.00 87.69 89 PRO A N 1
ATOM 666 C CA . PRO A 1 89 ? -11.238 -3.692 11.770 1.00 87.69 89 PRO A CA 1
ATOM 667 C C . PRO A 1 89 ? -9.914 -4.018 12.461 1.00 87.69 89 PRO A C 1
ATOM 669 O O . PRO A 1 89 ? -8.960 -3.233 12.445 1.00 87.69 89 PRO A O 1
ATOM 672 N N . ARG A 1 90 ? -9.837 -5.212 13.050 1.00 89.00 90 ARG A N 1
ATOM 673 C CA . ARG A 1 90 ? -8.605 -5.710 13.665 1.00 89.00 90 ARG A CA 1
ATOM 674 C C . ARG A 1 90 ? -7.648 -6.206 12.584 1.00 89.00 90 ARG A C 1
ATOM 676 O O . ARG A 1 90 ? -7.922 -7.187 11.895 1.00 89.00 90 ARG A O 1
ATOM 683 N N . ILE A 1 91 ? -6.504 -5.539 12.455 1.00 93.38 91 ILE A N 1
ATOM 684 C CA . ILE A 1 91 ? -5.423 -5.963 11.559 1.00 93.38 91 ILE A CA 1
ATOM 685 C C . ILE A 1 91 ? -4.553 -6.986 12.296 1.00 93.38 91 ILE A C 1
ATOM 687 O O . ILE A 1 91 ? -3.595 -6.640 12.980 1.00 93.38 91 ILE A O 1
ATOM 691 N N . GLU A 1 92 ? -4.933 -8.257 12.197 1.00 93.81 92 GLU A N 1
ATOM 692 C CA . GLU A 1 92 ? -4.190 -9.372 12.788 1.00 93.81 92 GLU A CA 1
ATOM 693 C C . GLU A 1 92 ? -3.058 -9.861 11.875 1.00 93.81 92 GLU A C 1
ATOM 695 O O . GLU A 1 92 ? -3.072 -9.623 10.667 1.00 93.81 92 GLU A O 1
ATOM 700 N N . VAL A 1 93 ? -2.113 -10.629 12.432 1.00 95.94 93 VAL A N 1
ATOM 701 C CA . VAL A 1 93 ? -0.974 -11.200 11.685 1.00 95.94 93 VAL A CA 1
ATOM 702 C C . VAL A 1 93 ? -1.437 -11.972 10.445 1.00 95.94 93 VAL A C 1
ATOM 704 O O . VAL A 1 93 ? -0.863 -11.791 9.375 1.00 95.94 93 VAL A O 1
ATOM 707 N N . ARG A 1 94 ? -2.517 -12.765 10.544 1.00 95.88 94 ARG A N 1
ATOM 708 C CA . ARG A 1 94 ? -3.075 -13.492 9.387 1.00 95.88 94 ARG A CA 1
ATOM 709 C C . ARG A 1 94 ? -3.485 -12.558 8.246 1.00 95.88 94 ARG A C 1
ATOM 711 O O . ARG A 1 94 ? -3.259 -12.870 7.082 1.00 95.88 94 ARG A O 1
ATOM 718 N N . SER A 1 95 ? -4.056 -11.406 8.583 1.00 95.00 95 SER A N 1
ATOM 719 C CA . SER A 1 95 ? -4.535 -10.422 7.617 1.00 95.00 95 SER A CA 1
ATOM 720 C C . SER A 1 95 ? -3.368 -9.658 7.005 1.00 95.00 95 SER A C 1
ATOM 722 O O . SER A 1 95 ? -3.366 -9.425 5.802 1.00 95.00 95 SER A O 1
ATOM 724 N N . VAL A 1 96 ? -2.343 -9.340 7.806 1.00 97.94 96 VAL A N 1
ATOM 725 C CA . VAL A 1 96 ? -1.082 -8.764 7.313 1.00 97.94 96 VAL A CA 1
ATOM 726 C C . VAL A 1 96 ? -0.432 -9.700 6.298 1.00 97.94 96 VAL A C 1
ATOM 728 O O . VAL A 1 96 ? -0.135 -9.272 5.188 1.00 97.94 96 VAL A O 1
ATOM 731 N N . VAL A 1 97 ? -0.276 -10.983 6.637 1.00 98.31 97 VAL A N 1
ATOM 732 C CA . VAL A 1 97 ? 0.312 -11.984 5.735 1.00 98.31 97 VAL A CA 1
ATOM 733 C C . VAL A 1 97 ? -0.512 -12.121 4.456 1.00 98.31 97 VAL A C 1
ATOM 735 O O . VAL A 1 97 ? 0.066 -12.124 3.374 1.00 98.31 97 VAL A O 1
ATOM 738 N N . ALA A 1 98 ? -1.844 -12.182 4.552 1.00 98.31 98 ALA A N 1
ATOM 739 C CA . ALA A 1 98 ? -2.712 -12.284 3.380 1.00 98.31 98 ALA A CA 1
ATOM 740 C C . ALA A 1 98 ? -2.578 -11.069 2.446 1.00 98.31 98 ALA A C 1
ATOM 742 O O . ALA A 1 98 ? -2.367 -11.242 1.247 1.00 98.31 98 ALA A O 1
ATOM 743 N N . VAL A 1 99 ? -2.644 -9.847 2.989 1.00 98.56 99 VAL A N 1
ATOM 744 C CA . VAL A 1 99 ? -2.515 -8.611 2.199 1.00 98.56 99 VAL A CA 1
ATOM 745 C C . VAL A 1 99 ? -1.130 -8.524 1.558 1.00 98.56 99 VAL A C 1
ATOM 747 O O . VAL A 1 99 ? -1.043 -8.313 0.352 1.00 98.56 99 VAL A O 1
ATOM 750 N N . LEU A 1 100 ? -0.054 -8.735 2.325 1.00 98.69 100 LEU A N 1
ATOM 751 C CA . LEU A 1 100 ? 1.311 -8.686 1.792 1.00 98.69 100 LEU A CA 1
ATOM 752 C C . LEU A 1 100 ? 1.566 -9.776 0.747 1.00 98.69 100 LEU A C 1
ATOM 754 O O . LEU A 1 100 ? 2.254 -9.515 -0.232 1.00 98.69 100 LEU A O 1
ATOM 758 N N . SER A 1 101 ? 0.980 -10.966 0.907 1.00 98.69 101 SER A N 1
ATOM 759 C CA . SER A 1 101 ? 1.086 -12.032 -0.097 1.00 98.69 101 SER A CA 1
ATOM 760 C C . SER A 1 101 ? 0.394 -11.638 -1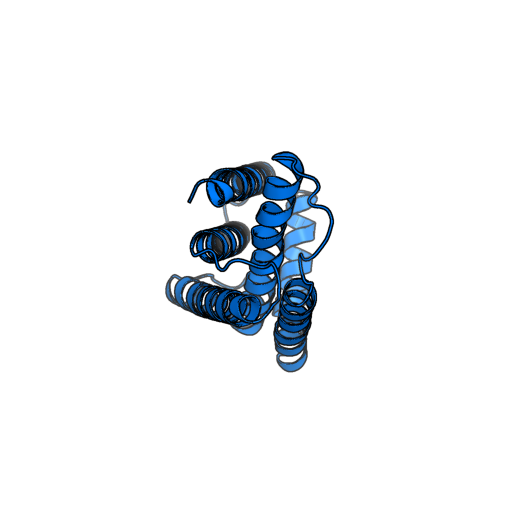.399 1.00 98.69 101 SER A C 1
ATOM 762 O O . SER A 1 101 ? 0.977 -11.802 -2.463 1.00 98.69 101 SER A O 1
ATOM 764 N N . ILE A 1 102 ? -0.820 -11.080 -1.336 1.00 98.69 102 ILE A N 1
ATOM 765 C CA . ILE A 1 102 ? -1.551 -10.626 -2.531 1.00 98.69 102 ILE A CA 1
ATOM 766 C C . ILE A 1 102 ? -0.791 -9.499 -3.234 1.00 98.69 102 ILE A C 1
ATOM 768 O O . ILE A 1 102 ? -0.603 -9.557 -4.445 1.00 98.69 102 ILE A O 1
ATOM 772 N N . VAL A 1 103 ? -0.332 -8.496 -2.482 1.00 98.69 103 VAL A N 1
ATOM 773 C CA . VAL A 1 103 ? 0.416 -7.359 -3.035 1.00 98.69 103 VAL A CA 1
ATOM 774 C C . VAL A 1 103 ? 1.751 -7.818 -3.618 1.00 98.69 103 VAL A C 1
ATOM 776 O O . VAL A 1 103 ? 2.069 -7.445 -4.739 1.00 98.69 103 VAL A O 1
ATOM 779 N N . GLY A 1 104 ? 2.507 -8.657 -2.905 1.00 98.50 104 GLY A N 1
ATOM 780 C CA . GLY A 1 104 ? 3.791 -9.177 -3.377 1.00 98.50 104 GLY A CA 1
ATOM 781 C C . GLY A 1 104 ? 3.655 -10.071 -4.609 1.00 98.50 104 GLY A C 1
ATOM 782 O O . GLY A 1 104 ? 4.455 -9.960 -5.533 1.00 98.50 104 GLY A O 1
ATOM 783 N N . LEU A 1 105 ? 2.614 -10.911 -4.669 1.00 98.62 105 LEU A N 1
ATOM 784 C CA . LEU A 1 105 ? 2.295 -11.685 -5.872 1.00 98.62 105 LEU A CA 1
ATOM 785 C C . LEU A 1 105 ? 1.927 -10.768 -7.039 1.00 98.62 105 LEU A C 1
ATOM 787 O O . LEU A 1 105 ? 2.390 -10.999 -8.150 1.00 98.62 105 LEU A O 1
ATOM 791 N N . TYR A 1 106 ? 1.131 -9.723 -6.795 1.00 98.62 106 TYR A N 1
ATOM 792 C CA . TYR A 1 106 ? 0.788 -8.752 -7.831 1.00 98.62 106 TYR A CA 1
ATOM 793 C C . TYR A 1 106 ? 2.019 -7.984 -8.327 1.00 98.62 106 TYR A C 1
ATOM 795 O O . TYR A 1 106 ? 2.177 -7.834 -9.531 1.00 98.62 106 TYR A O 1
ATOM 803 N N . GLY A 1 107 ? 2.922 -7.571 -7.431 1.00 97.94 107 GLY A N 1
ATOM 804 C CA . GLY A 1 107 ? 4.189 -6.924 -7.793 1.00 97.94 107 GLY A CA 1
ATOM 805 C C . GLY A 1 107 ? 5.083 -7.841 -8.621 1.00 97.94 107 GLY A C 1
ATOM 806 O O . GLY A 1 107 ? 5.571 -7.447 -9.670 1.00 97.94 107 GLY A O 1
ATOM 807 N N . ALA A 1 108 ? 5.208 -9.116 -8.241 1.00 98.06 108 ALA A N 1
ATOM 808 C CA . ALA A 1 108 ? 5.944 -10.097 -9.042 1.00 98.06 108 ALA A CA 1
ATOM 809 C C . ALA A 1 108 ? 5.315 -10.327 -10.432 1.00 98.06 108 ALA A C 1
ATOM 811 O O . ALA A 1 108 ? 6.036 -10.511 -11.414 1.00 98.06 108 ALA A O 1
ATOM 812 N N . ILE A 1 109 ? 3.980 -10.314 -10.525 1.00 98.19 109 ILE A N 1
ATOM 813 C CA . ILE A 1 109 ? 3.263 -10.370 -11.807 1.00 98.19 109 ILE A CA 1
ATOM 814 C C . ILE A 1 109 ? 3.525 -9.103 -12.626 1.00 98.19 109 ILE A C 1
ATOM 816 O O . ILE A 1 109 ? 3.700 -9.215 -13.838 1.00 98.19 109 ILE A O 1
ATOM 820 N N . ASP A 1 110 ? 3.574 -7.927 -11.997 1.00 96.69 110 ASP A N 1
ATOM 821 C CA . ASP A 1 110 ? 3.872 -6.670 -12.684 1.00 96.69 110 ASP A CA 1
ATOM 822 C C . ASP A 1 110 ? 5.300 -6.656 -13.237 1.00 96.69 110 ASP A C 1
ATOM 824 O O . ASP A 1 110 ? 5.490 -6.358 -14.410 1.00 96.69 110 ASP A O 1
ATOM 828 N N . GLU A 1 111 ? 6.289 -7.102 -12.464 1.00 96.06 111 GLU A N 1
ATOM 829 C CA . GLU A 1 111 ? 7.676 -7.252 -12.924 1.00 96.06 111 GLU A CA 1
ATOM 830 C C . GLU A 1 111 ? 7.802 -8.241 -14.090 1.00 96.06 111 GLU A C 1
ATOM 832 O O . GLU A 1 111 ? 8.510 -8.004 -15.075 1.00 96.06 111 GLU A O 1
ATOM 837 N N . TRP A 1 112 ? 7.064 -9.350 -14.021 1.00 96.44 112 TRP A N 1
ATOM 838 C CA . TRP A 1 112 ? 6.972 -10.292 -15.130 1.00 96.44 112 TRP A CA 1
ATOM 839 C C . TRP A 1 112 ? 6.314 -9.656 -16.361 1.00 96.44 112 TRP A C 1
ATOM 841 O O . TRP A 1 112 ? 6.827 -9.804 -17.468 1.00 96.44 112 TRP A O 1
ATOM 851 N N . HIS A 1 113 ? 5.232 -8.899 -16.190 1.00 95.50 113 HIS A N 1
ATOM 852 C CA . HIS A 1 113 ? 4.583 -8.147 -17.262 1.00 95.50 113 HIS A CA 1
ATOM 853 C C . HIS A 1 113 ? 5.534 -7.113 -17.890 1.00 95.50 113 HIS A C 1
ATOM 855 O O . HIS A 1 113 ? 5.686 -7.083 -19.113 1.00 95.50 113 HIS A O 1
ATOM 861 N N . GLN A 1 114 ? 6.256 -6.344 -17.073 1.00 93.56 114 GLN A N 1
ATOM 862 C CA . GLN A 1 114 ? 7.252 -5.372 -17.521 1.00 93.56 114 GLN A CA 1
ATOM 863 C C . GLN A 1 114 ? 8.404 -6.018 -18.301 1.00 93.56 114 GLN A C 1
ATOM 865 O O . GLN A 1 114 ? 8.983 -5.362 -19.166 1.00 93.56 114 GLN A O 1
ATOM 870 N N . SER A 1 115 ? 8.715 -7.300 -18.071 1.00 94.56 115 SER A N 1
ATOM 871 C CA . SER A 1 115 ? 9.724 -8.026 -18.859 1.00 94.56 115 SER A CA 1
ATOM 872 C C . SER A 1 115 ? 9.380 -8.120 -20.353 1.00 94.56 115 SER A C 1
ATOM 874 O O . SER A 1 115 ? 10.278 -8.259 -21.186 1.00 94.56 115 SER A O 1
ATOM 876 N N . PHE A 1 116 ? 8.096 -7.984 -20.703 1.00 94.44 116 PHE A N 1
ATOM 877 C CA . PHE A 1 116 ? 7.616 -7.920 -22.085 1.00 94.44 116 PHE A CA 1
ATOM 878 C C . PHE A 1 116 ? 7.501 -6.484 -22.618 1.00 94.44 116 PHE A C 1
ATOM 880 O O . PHE A 1 116 ? 7.262 -6.296 -23.812 1.00 94.44 116 PHE A O 1
ATOM 887 N N . THR A 1 117 ? 7.690 -5.470 -21.770 1.00 92.50 117 THR A N 1
ATOM 888 C CA . THR A 1 117 ? 7.599 -4.055 -22.141 1.00 92.50 117 THR A CA 1
ATOM 889 C C . THR A 1 117 ? 8.962 -3.543 -22.627 1.00 92.50 117 THR A C 1
ATOM 891 O O . THR A 1 117 ? 9.932 -3.516 -21.865 1.00 92.50 117 THR A O 1
ATOM 894 N N . PRO A 1 118 ? 9.084 -3.071 -23.882 1.00 91.19 118 PRO A N 1
ATOM 895 C CA . PRO A 1 118 ? 10.356 -2.592 -24.414 1.00 91.19 118 PRO A CA 1
ATOM 896 C C . PRO A 1 118 ? 10.992 -1.482 -23.563 1.00 91.19 118 PRO A C 1
ATOM 898 O O . PRO A 1 118 ? 10.348 -0.502 -23.181 1.00 91.19 118 PRO A O 1
ATOM 901 N N . GLY A 1 119 ? 12.289 -1.617 -23.280 1.00 85.44 119 GLY A N 1
ATOM 902 C CA . GLY A 1 119 ? 13.059 -0.629 -22.516 1.00 85.44 119 GLY A CA 1
ATOM 903 C C . GLY A 1 119 ? 12.859 -0.674 -20.996 1.00 85.44 119 GLY A C 1
ATOM 904 O O . GLY A 1 119 ? 13.548 0.067 -20.294 1.00 85.44 119 GLY A O 1
ATOM 905 N N . ARG A 1 120 ? 11.974 -1.537 -20.479 1.00 86.00 120 ARG A N 1
ATOM 906 C CA . ARG A 1 120 ? 11.865 -1.836 -19.045 1.00 86.00 120 ARG A CA 1
ATOM 907 C C . ARG A 1 120 ? 12.855 -2.927 -18.641 1.00 86.00 120 ARG A C 1
ATOM 909 O O . ARG A 1 120 ? 13.316 -3.713 -19.470 1.00 86.00 120 ARG A O 1
ATOM 916 N N . ARG A 1 121 ? 13.227 -2.934 -17.364 1.00 83.94 121 ARG A N 1
ATOM 917 C CA . ARG A 1 121 ? 14.073 -3.962 -16.757 1.00 83.94 121 ARG A CA 1
ATOM 918 C C . ARG A 1 121 ? 13.406 -4.409 -15.467 1.00 83.94 121 ARG A C 1
ATOM 920 O O . ARG A 1 121 ? 13.281 -3.559 -14.594 1.00 83.94 121 ARG A O 1
ATOM 927 N N . PRO A 1 122 ? 13.020 -5.688 -15.358 1.00 85.38 122 PRO A N 1
ATOM 928 C CA . PRO A 1 122 ? 12.488 -6.196 -14.112 1.00 85.38 122 PRO A CA 1
ATOM 929 C C . PRO A 1 122 ? 13.510 -6.068 -12.974 1.00 85.38 122 PRO A C 1
ATOM 931 O O . PRO A 1 122 ? 14.701 -6.324 -13.176 1.00 85.38 122 PRO A O 1
ATOM 934 N N . SER A 1 123 ? 13.037 -5.697 -11.794 1.00 89.62 123 SER A N 1
ATOM 935 C CA . SER A 1 123 ? 13.784 -5.356 -10.595 1.00 89.62 123 SER A CA 1
ATOM 936 C C . SER A 1 123 ? 13.114 -5.995 -9.370 1.00 89.62 123 SER A C 1
ATOM 938 O O . SER A 1 123 ? 12.029 -5.595 -8.947 1.00 89.62 123 SER A O 1
ATOM 940 N N . PRO A 1 124 ? 13.767 -6.965 -8.706 1.00 90.44 124 PRO A N 1
ATOM 941 C CA . PRO A 1 124 ? 13.289 -7.478 -7.420 1.00 90.44 124 PRO A CA 1
ATOM 942 C C . PRO A 1 124 ? 13.166 -6.393 -6.335 1.00 90.44 124 PRO A C 1
ATOM 944 O O . PRO A 1 124 ? 12.408 -6.560 -5.377 1.00 90.44 124 PRO A O 1
ATOM 947 N N . MET A 1 125 ? 13.901 -5.283 -6.473 1.00 91.62 125 MET A N 1
ATOM 948 C CA . MET A 1 125 ? 13.808 -4.143 -5.561 1.00 91.62 125 MET A CA 1
ATOM 949 C C . MET A 1 125 ? 12.515 -3.344 -5.723 1.00 91.62 125 MET A C 1
ATOM 951 O O . MET A 1 125 ? 12.096 -2.681 -4.769 1.00 91.62 125 MET A O 1
ATOM 955 N N . ASP A 1 126 ? 11.848 -3.452 -6.868 1.00 92.56 126 ASP A N 1
ATOM 956 C CA . ASP A 1 126 ? 10.554 -2.815 -7.097 1.00 92.56 126 ASP A CA 1
ATOM 957 C C . ASP A 1 126 ? 9.492 -3.546 -6.266 1.00 92.56 126 ASP A C 1
ATOM 959 O O . ASP A 1 126 ? 8.824 -2.920 -5.445 1.00 92.56 126 ASP A O 1
ATOM 963 N N . VAL A 1 127 ? 9.498 -4.887 -6.280 1.00 95.62 127 VAL A N 1
ATOM 964 C CA . VAL A 1 127 ? 8.658 -5.717 -5.390 1.00 95.62 127 VAL A CA 1
ATOM 965 C C . VAL A 1 127 ? 8.944 -5.440 -3.908 1.00 95.62 127 VAL A C 1
ATOM 967 O O . VAL A 1 127 ? 8.031 -5.398 -3.079 1.00 95.62 127 VAL A O 1
ATOM 970 N N . ALA A 1 128 ? 10.211 -5.231 -3.535 1.00 95.31 128 ALA A N 1
ATOM 971 C CA . ALA A 1 128 ? 10.556 -4.855 -2.163 1.00 95.31 128 ALA A CA 1
ATOM 972 C C . ALA A 1 128 ? 9.973 -3.480 -1.785 1.00 95.31 128 ALA A C 1
ATOM 974 O O . ALA A 1 128 ? 9.431 -3.314 -0.689 1.00 95.31 128 ALA A O 1
ATOM 975 N N . THR A 1 129 ? 10.039 -2.508 -2.698 1.00 95.12 129 THR A N 1
ATOM 976 C CA . THR A 1 129 ? 9.458 -1.168 -2.529 1.00 95.12 129 THR A CA 1
ATOM 977 C C . THR A 1 129 ? 7.930 -1.229 -2.422 1.00 95.12 129 THR A C 1
ATOM 979 O O . THR A 1 129 ? 7.348 -0.569 -1.553 1.00 95.12 129 THR A O 1
ATOM 982 N N . ASP A 1 130 ? 7.285 -2.086 -3.214 1.00 97.50 130 ASP A N 1
ATOM 983 C CA . ASP A 1 130 ? 5.844 -2.345 -3.163 1.00 97.50 130 ASP A CA 1
ATOM 984 C C . ASP A 1 130 ? 5.416 -2.860 -1.780 1.00 97.50 130 ASP A C 1
ATOM 986 O O . ASP A 1 130 ? 4.475 -2.349 -1.159 1.00 97.50 130 ASP A O 1
ATOM 990 N N . LEU A 1 131 ? 6.155 -3.845 -1.254 1.00 98.25 131 LEU A N 1
ATOM 991 C CA . LEU A 1 131 ? 5.912 -4.437 0.063 1.00 98.25 131 LEU A CA 1
ATOM 992 C C . LEU A 1 131 ? 6.163 -3.448 1.209 1.00 98.25 131 LEU A C 1
ATOM 994 O O . LEU A 1 131 ? 5.456 -3.502 2.220 1.00 98.25 131 LEU A O 1
ATOM 998 N N . ILE A 1 132 ? 7.118 -2.525 1.067 1.00 97.94 132 ILE A N 1
ATOM 999 C CA . ILE A 1 132 ? 7.347 -1.442 2.037 1.00 97.94 132 ILE A CA 1
ATOM 1000 C C . ILE A 1 132 ? 6.152 -0.485 2.061 1.00 97.94 132 ILE A C 1
ATOM 1002 O O . ILE A 1 132 ? 5.643 -0.177 3.145 1.00 97.94 132 ILE A O 1
ATOM 1006 N N . GLY A 1 133 ? 5.653 -0.071 0.892 1.00 98.06 133 GLY A N 1
ATOM 1007 C CA . GLY A 1 133 ? 4.450 0.758 0.779 1.00 98.06 133 GLY A CA 1
ATOM 1008 C C . GLY A 1 133 ? 3.228 0.096 1.422 1.00 98.06 133 GLY A C 1
ATOM 1009 O O . GLY A 1 133 ? 2.545 0.698 2.257 1.00 98.06 133 GLY A O 1
ATOM 1010 N N . ALA A 1 134 ? 3.006 -1.185 1.121 1.00 98.56 134 ALA A N 1
ATOM 1011 C CA . ALA A 1 134 ? 1.932 -1.979 1.714 1.00 98.56 134 ALA A CA 1
ATOM 1012 C C . ALA A 1 134 ? 2.064 -2.133 3.236 1.00 98.56 134 ALA A C 1
ATOM 1014 O O . ALA A 1 134 ? 1.088 -1.962 3.973 1.00 98.56 134 ALA A O 1
ATOM 1015 N N . SER A 1 135 ? 3.278 -2.396 3.724 1.00 98.56 135 SER A N 1
ATOM 1016 C CA . SER A 1 135 ? 3.563 -2.526 5.157 1.00 98.56 135 SER A CA 1
ATOM 1017 C C . SER A 1 135 ? 3.293 -1.224 5.910 1.00 98.56 135 SER A C 1
ATOM 1019 O O . SER A 1 135 ? 2.710 -1.257 6.995 1.00 98.56 135 SER A O 1
ATOM 1021 N N . CYS A 1 136 ? 3.641 -0.071 5.328 1.00 98.31 136 CYS A N 1
ATOM 1022 C CA . CYS A 1 136 ? 3.349 1.237 5.917 1.00 98.31 136 CYS A CA 1
ATOM 1023 C C . CYS A 1 136 ? 1.838 1.459 6.077 1.00 98.31 136 CYS A C 1
ATOM 1025 O O . CYS A 1 136 ? 1.388 1.888 7.142 1.00 98.31 136 CYS A O 1
ATOM 1027 N N . VAL A 1 137 ? 1.045 1.114 5.058 1.00 98.12 137 VAL A N 1
ATOM 1028 C CA . VAL A 1 137 ? -0.421 1.230 5.105 1.00 98.12 137 VAL A CA 1
ATOM 1029 C C . VAL A 1 137 ? -1.021 0.337 6.190 1.00 98.12 137 VAL A C 1
ATOM 1031 O O . VAL A 1 137 ? -1.842 0.806 6.982 1.00 98.12 137 VAL A O 1
ATOM 1034 N N . LEU A 1 138 ? -0.579 -0.919 6.288 1.00 98.12 138 LEU A N 1
ATOM 1035 C CA . LEU A 1 138 ? -1.040 -1.843 7.329 1.00 98.12 138 LEU A CA 1
ATOM 1036 C C . LEU A 1 138 ? -0.633 -1.380 8.733 1.00 98.12 138 LEU A C 1
ATOM 1038 O O . LEU A 1 138 ? -1.441 -1.446 9.658 1.00 98.12 138 LEU A O 1
ATOM 1042 N N . TRP A 1 139 ? 0.585 -0.860 8.896 1.00 97.94 139 TRP A N 1
ATOM 1043 C CA . TRP A 1 139 ? 1.076 -0.329 10.168 1.00 97.94 139 TRP A CA 1
ATOM 1044 C C . TRP A 1 139 ? 0.266 0.879 10.649 1.00 97.94 139 TRP A C 1
ATOM 1046 O O . TRP A 1 139 ? -0.135 0.941 11.816 1.00 97.94 139 TRP A O 1
ATOM 1056 N N . ILE A 1 140 ? -0.030 1.818 9.747 1.00 97.19 140 ILE A N 1
ATOM 1057 C CA . ILE A 1 140 ? -0.873 2.984 10.037 1.00 97.19 140 ILE A CA 1
ATOM 1058 C C . ILE A 1 140 ? -2.310 2.540 10.339 1.00 97.19 140 ILE A C 1
ATOM 1060 O O . ILE A 1 140 ? -2.891 2.976 11.335 1.00 97.19 140 ILE A O 1
ATOM 1064 N N . GLY A 1 141 ? -2.869 1.632 9.534 1.00 96.25 141 GLY A N 1
ATOM 1065 C CA . GLY A 1 141 ? -4.205 1.074 9.743 1.00 96.25 141 GLY A CA 1
ATOM 1066 C C . GLY A 1 141 ? -4.347 0.363 11.091 1.00 96.25 141 GLY A C 1
ATOM 1067 O O . GLY A 1 141 ? -5.345 0.554 11.786 1.00 96.25 141 GLY A O 1
ATOM 106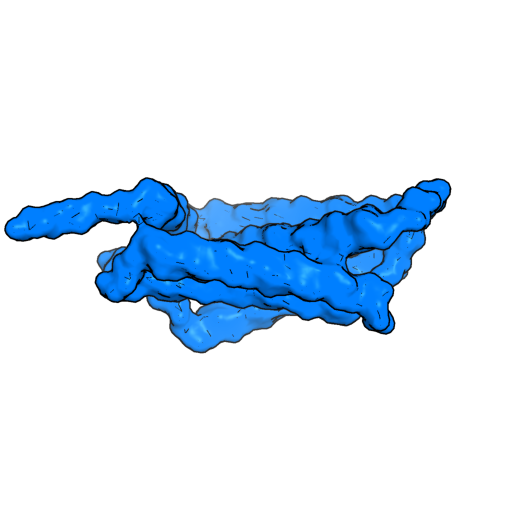8 N N . ALA A 1 142 ? -3.330 -0.396 11.506 1.00 95.69 142 ALA A N 1
ATOM 1069 C CA . ALA A 1 142 ? -3.307 -1.074 12.798 1.00 95.69 142 ALA A CA 1
ATOM 1070 C C . ALA A 1 142 ? -3.253 -0.058 13.947 1.00 95.69 142 ALA A C 1
ATOM 1072 O O . ALA A 1 142 ? -4.000 -0.184 14.917 1.00 95.69 142 ALA A O 1
ATOM 1073 N N . TYR A 1 143 ? -2.440 0.998 13.811 1.00 95.88 143 TYR A N 1
ATOM 1074 C CA . TYR A 1 143 ? -2.343 2.061 14.812 1.00 95.88 143 TYR A CA 1
ATOM 1075 C C . TYR A 1 143 ? -3.668 2.810 15.014 1.00 95.88 143 TYR A C 1
ATOM 1077 O O . TYR A 1 143 ? -4.076 3.039 16.154 1.00 95.88 143 TYR A O 1
ATOM 1085 N N . LEU A 1 144 ? -4.385 3.123 13.929 1.00 93.81 144 LEU A N 1
ATOM 1086 C CA . LEU A 1 144 ? -5.708 3.762 13.980 1.00 93.81 144 LEU A CA 1
ATOM 1087 C C . LEU A 1 144 ? -6.762 2.916 14.726 1.00 93.81 144 LEU A C 1
ATOM 1089 O O . LEU A 1 144 ? -7.754 3.458 15.228 1.00 93.81 144 LEU A O 1
ATOM 1093 N N . GLY A 1 145 ? -6.539 1.605 14.849 1.00 91.88 145 GLY A N 1
ATOM 1094 C CA . GLY A 1 145 ? -7.375 0.691 15.627 1.00 91.88 145 GLY A CA 1
ATOM 1095 C C . GLY A 1 145 ? -7.109 0.696 17.132 1.00 91.88 145 GLY A C 1
ATOM 1096 O O . GLY A 1 145 ? -7.955 0.228 17.890 1.00 91.88 145 GLY A O 1
ATOM 1097 N N . THR A 1 146 ? -5.982 1.248 17.587 1.00 91.25 146 THR A N 1
ATOM 1098 C CA . THR A 1 146 ? -5.585 1.207 19.003 1.00 91.25 146 THR A CA 1
ATOM 1099 C C . THR A 1 146 ? -6.348 2.221 19.860 1.00 91.25 146 THR A C 1
ATOM 1101 O O . THR A 1 146 ? -6.815 3.251 19.365 1.00 91.25 146 THR A O 1
ATOM 1104 N N . CYS A 1 147 ? -6.481 1.941 21.160 1.00 86.88 147 CYS A N 1
ATOM 1105 C CA . CYS A 1 147 ? -7.082 2.868 22.129 1.00 86.88 147 CYS A CA 1
ATOM 1106 C C . CYS A 1 147 ? -6.127 4.002 22.538 1.00 86.88 147 CYS A C 1
ATOM 1108 O O . CYS A 1 147 ? -6.587 5.058 22.948 1.00 86.88 147 CYS A O 1
ATOM 1110 N N . GLU A 1 148 ? -4.816 3.796 22.384 1.00 88.12 148 GLU A N 1
ATOM 1111 C CA . GLU A 1 148 ? -3.745 4.747 22.732 1.00 88.12 148 GLU A CA 1
ATOM 1112 C C . GLU A 1 148 ? -3.344 5.654 21.554 1.00 88.12 148 GLU A C 1
ATOM 1114 O O . GLU A 1 148 ? -2.292 6.304 21.560 1.00 88.12 148 GLU A O 1
ATOM 1119 N N . ARG A 1 149 ? -4.141 5.657 20.482 1.00 90.94 149 ARG A N 1
ATOM 1120 C CA . ARG A 1 149 ? -3.842 6.457 19.297 1.00 90.94 149 ARG A CA 1
ATOM 1121 C C . ARG A 1 149 ? -3.916 7.949 19.616 1.00 90.94 149 ARG A C 1
ATOM 1123 O O . ARG A 1 149 ? -4.808 8.404 20.321 1.00 90.94 149 ARG A O 1
ATOM 1130 N N . THR A 1 150 ? -2.976 8.701 19.062 1.00 93.81 150 THR A N 1
ATOM 1131 C CA . THR A 1 150 ? -2.911 10.161 19.166 1.00 93.81 150 THR A CA 1
ATOM 1132 C C . THR A 1 150 ? -2.573 10.750 17.802 1.00 93.81 150 THR A C 1
ATOM 1134 O O . THR A 1 150 ? -1.878 10.111 17.006 1.00 93.81 150 THR A O 1
ATOM 1137 N N . GLU A 1 151 ? -2.986 11.994 17.547 1.00 93.50 151 GLU A N 1
ATOM 1138 C CA . GLU A 1 151 ? -2.635 12.728 16.320 1.00 93.50 151 GLU A CA 1
ATOM 1139 C C . GLU A 1 151 ? -1.115 12.750 16.100 1.00 93.50 151 GLU A C 1
ATOM 1141 O O . GLU A 1 151 ? -0.623 12.417 15.025 1.00 93.50 151 GLU A O 1
ATOM 1146 N N . ARG A 1 152 ? -0.340 13.055 17.150 1.00 94.56 152 ARG A N 1
ATOM 1147 C CA . ARG A 1 152 ? 1.128 13.066 17.077 1.00 94.56 152 ARG A CA 1
ATOM 1148 C C . ARG A 1 152 ? 1.688 11.691 16.722 1.00 94.56 152 ARG A C 1
ATOM 1150 O O . ARG A 1 152 ? 2.569 11.593 15.872 1.00 94.56 152 ARG A O 1
ATOM 1157 N N . GLY A 1 153 ? 1.196 10.631 17.361 1.00 95.06 153 GLY A N 1
ATOM 1158 C CA . GLY A 1 153 ? 1.646 9.271 17.077 1.00 95.06 153 GLY A CA 1
ATOM 1159 C C . GLY A 1 153 ? 1.284 8.806 15.665 1.00 95.06 153 GLY A C 1
ATOM 1160 O O . GLY A 1 153 ? 2.028 8.014 15.087 1.00 95.06 153 GLY A O 1
ATOM 1161 N N . LEU A 1 154 ? 0.195 9.321 15.093 1.00 96.00 154 LEU A N 1
ATOM 1162 C CA . LEU A 1 154 ? -0.193 9.085 13.705 1.00 96.00 154 LEU A CA 1
ATOM 1163 C C . LEU A 1 154 ? 0.725 9.840 12.736 1.00 96.00 154 LEU A C 1
ATOM 1165 O O . LEU A 1 154 ? 1.261 9.231 11.813 1.00 96.00 154 LEU A O 1
ATOM 1169 N N . LEU A 1 155 ? 0.963 11.132 12.973 1.00 96.38 155 LEU A N 1
ATOM 1170 C CA . LEU A 1 155 ? 1.850 11.953 12.143 1.00 96.38 155 LEU A CA 1
ATOM 1171 C C . LEU A 1 155 ? 3.278 11.397 12.111 1.00 96.38 155 LEU A C 1
ATOM 1173 O O . LEU A 1 155 ? 3.879 11.325 11.044 1.00 96.38 155 LEU A O 1
ATOM 1177 N N . LEU A 1 156 ? 3.802 10.924 13.246 1.00 97.06 156 LEU A N 1
ATOM 1178 C CA . LEU A 1 156 ? 5.118 10.276 13.295 1.00 97.06 156 LEU A CA 1
ATOM 1179 C C . LEU A 1 156 ? 5.183 9.017 12.421 1.00 97.06 156 LEU A C 1
ATOM 1181 O O . LEU A 1 156 ? 6.198 8.782 11.773 1.00 97.06 156 LEU A O 1
ATOM 1185 N N . ARG A 1 157 ? 4.106 8.225 12.370 1.00 97.38 157 ARG A N 1
ATOM 1186 C CA . ARG A 1 157 ? 4.033 7.026 11.518 1.00 97.38 157 ARG A CA 1
ATOM 1187 C C . ARG A 1 157 ? 3.926 7.376 10.043 1.00 97.38 157 ARG A C 1
ATOM 1189 O O . ARG A 1 157 ? 4.574 6.729 9.232 1.00 97.38 157 ARG A O 1
ATOM 1196 N N . LEU A 1 158 ? 3.156 8.409 9.704 1.00 96.56 158 LEU A N 1
ATOM 1197 C CA . LEU A 1 158 ? 3.074 8.927 8.338 1.00 96.56 158 LEU A CA 1
ATOM 1198 C C . LEU A 1 158 ? 4.444 9.430 7.862 1.00 96.56 158 LEU A C 1
ATOM 1200 O O . LEU A 1 158 ? 4.899 9.031 6.795 1.00 96.56 158 LEU A O 1
ATOM 1204 N N . LEU A 1 159 ? 5.135 10.230 8.679 1.00 97.31 159 LEU A N 1
ATOM 1205 C CA . LEU A 1 159 ? 6.480 10.727 8.374 1.00 97.31 159 LEU A CA 1
ATOM 1206 C C . LEU A 1 159 ? 7.501 9.590 8.250 1.00 97.31 159 LEU A C 1
ATOM 1208 O O . LEU A 1 159 ? 8.275 9.566 7.296 1.00 97.31 159 LEU A O 1
ATOM 1212 N N . ALA A 1 160 ? 7.481 8.626 9.175 1.00 96.94 160 ALA A N 1
ATOM 1213 C CA . ALA A 1 160 ? 8.342 7.449 9.101 1.00 96.94 160 ALA A CA 1
ATOM 1214 C C . ALA A 1 160 ? 8.048 6.607 7.850 1.00 96.94 160 ALA A C 1
ATOM 1216 O O . ALA A 1 160 ? 8.979 6.190 7.170 1.00 96.94 160 ALA A O 1
ATOM 1217 N N . GLY A 1 161 ? 6.770 6.420 7.502 1.00 94.88 161 GLY A N 1
ATOM 1218 C CA . GLY A 1 161 ? 6.351 5.720 6.290 1.00 94.88 161 GLY A CA 1
ATOM 1219 C C . GLY A 1 161 ? 6.871 6.389 5.019 1.00 94.88 161 GLY A C 1
ATOM 1220 O O . GLY A 1 161 ? 7.454 5.715 4.174 1.00 94.88 161 GLY A O 1
ATOM 1221 N N . VAL A 1 162 ? 6.755 7.719 4.917 1.00 94.12 162 VAL A N 1
ATOM 1222 C CA . VAL A 1 162 ? 7.358 8.496 3.819 1.00 94.12 162 VAL A CA 1
ATOM 1223 C C . VAL A 1 162 ? 8.875 8.294 3.777 1.00 94.12 162 VAL A C 1
ATOM 1225 O O . VAL A 1 162 ? 9.426 8.057 2.705 1.00 94.12 162 VAL A O 1
ATOM 1228 N N . GLY A 1 163 ? 9.545 8.318 4.934 1.00 95.12 163 GLY A N 1
ATOM 1229 C CA . GLY A 1 163 ? 10.980 8.047 5.040 1.00 95.12 163 GLY A CA 1
ATOM 1230 C C . GLY A 1 163 ? 11.374 6.651 4.546 1.00 95.12 163 GLY A C 1
ATOM 1231 O O . GLY A 1 163 ? 12.341 6.524 3.793 1.00 95.12 163 GLY A O 1
ATOM 1232 N N . PHE A 1 164 ? 10.616 5.611 4.906 1.00 94.56 164 PHE A N 1
ATOM 1233 C CA . PHE A 1 164 ? 10.851 4.245 4.428 1.00 94.56 164 PHE A CA 1
ATOM 1234 C C . PHE A 1 164 ? 10.651 4.124 2.915 1.00 94.56 164 PHE A C 1
ATOM 1236 O O . PHE A 1 164 ? 11.524 3.579 2.245 1.00 94.56 164 PHE A O 1
ATOM 1243 N N . CYS A 1 165 ? 9.567 4.694 2.377 1.00 92.06 165 CYS A N 1
ATOM 1244 C CA . CYS A 1 165 ? 9.274 4.686 0.938 1.00 92.06 165 CYS A CA 1
ATOM 1245 C C . CYS A 1 165 ? 10.347 5.430 0.127 1.00 92.06 165 CYS A C 1
ATOM 1247 O O . CYS A 1 165 ? 10.753 4.986 -0.945 1.00 92.06 165 CYS A O 1
ATOM 1249 N N . PHE A 1 166 ? 10.835 6.560 0.647 1.00 92.31 166 PHE A N 1
ATOM 1250 C CA . PHE A 1 166 ? 11.927 7.303 0.025 1.00 92.31 166 PHE A CA 1
ATOM 1251 C C . PHE A 1 166 ? 13.238 6.513 0.058 1.00 92.31 166 PHE A C 1
ATOM 1253 O O . PHE A 1 166 ? 13.931 6.419 -0.951 1.00 92.31 166 PHE A O 1
ATOM 1260 N N . THR A 1 167 ? 13.561 5.900 1.200 1.00 91.25 167 THR A N 1
ATOM 1261 C CA . THR A 1 167 ? 14.785 5.102 1.355 1.00 91.25 167 THR A CA 1
ATOM 1262 C C . THR A 1 167 ? 14.796 3.912 0.395 1.00 91.25 167 THR A C 1
ATOM 1264 O O . THR A 1 167 ? 15.805 3.683 -0.267 1.00 91.25 167 THR A O 1
ATOM 1267 N N . SER A 1 168 ? 13.679 3.190 0.252 1.00 89.56 168 SER A N 1
ATOM 1268 C CA . SER A 1 168 ? 13.583 2.086 -0.711 1.00 89.56 168 SER A CA 1
ATOM 1269 C C . SER A 1 168 ? 13.729 2.556 -2.156 1.00 89.56 168 SER A C 1
ATOM 1271 O O . SER A 1 168 ? 14.487 1.954 -2.913 1.00 89.56 168 SER A O 1
ATOM 1273 N N . ALA A 1 169 ? 13.098 3.679 -2.517 1.00 87.00 169 ALA A N 1
ATOM 1274 C CA . ALA A 1 169 ? 13.194 4.248 -3.861 1.00 87.00 169 ALA A CA 1
ATOM 1275 C C . ALA A 1 169 ? 14.617 4.698 -4.228 1.00 87.00 169 ALA A C 1
ATOM 1277 O O . ALA A 1 169 ? 15.018 4.590 -5.384 1.00 87.00 169 ALA A O 1
ATOM 1278 N N . VAL A 1 170 ? 15.391 5.187 -3.252 1.00 87.62 170 VAL A N 1
ATOM 1279 C CA . VAL A 1 170 ? 16.799 5.571 -3.444 1.00 87.62 170 VAL A CA 1
ATOM 1280 C C . VAL A 1 170 ? 17.709 4.353 -3.584 1.00 87.62 170 VAL A C 1
ATOM 1282 O O . VAL A 1 170 ? 18.697 4.438 -4.303 1.00 87.62 170 VAL A O 1
ATOM 1285 N N . LEU A 1 171 ? 17.405 3.235 -2.922 1.00 85.06 171 LEU A N 1
ATOM 1286 C CA . LEU A 1 171 ? 18.223 2.019 -2.995 1.00 85.06 171 LEU A CA 1
ATOM 1287 C C . LEU A 1 171 ? 17.952 1.188 -4.257 1.00 85.06 171 LEU A C 1
ATOM 1289 O O . LEU A 1 171 ? 18.867 0.534 -4.750 1.00 85.06 171 LEU A O 1
ATOM 1293 N N . ALA A 1 172 ? 16.734 1.246 -4.798 1.00 80.56 172 ALA A N 1
ATOM 1294 C CA . ALA A 1 172 ? 16.313 0.452 -5.953 1.00 80.56 172 ALA A CA 1
ATOM 1295 C C . ALA A 1 172 ? 17.172 0.613 -7.236 1.00 80.56 172 ALA A C 1
ATOM 1297 O O . ALA A 1 172 ? 17.413 -0.389 -7.896 1.00 80.56 172 ALA A O 1
ATOM 1298 N N . PRO A 1 173 ? 17.712 1.795 -7.607 1.00 75.31 173 PRO A N 1
ATOM 1299 C CA . PRO A 1 173 ? 18.576 1.925 -8.786 1.00 75.31 173 PRO A CA 1
ATOM 1300 C C . PRO A 1 173 ? 19.959 1.264 -8.664 1.00 75.31 173 PRO A C 1
ATOM 1302 O O . PRO A 1 173 ? 20.670 1.187 -9.665 1.00 75.31 173 PRO A O 1
ATOM 1305 N N . PHE A 1 174 ? 20.391 0.881 -7.456 1.00 72.31 174 PHE A N 1
ATOM 1306 C CA . PHE A 1 174 ? 21.755 0.397 -7.187 1.00 72.31 174 PHE A CA 1
ATOM 1307 C C . PHE A 1 174 ? 21.869 -1.134 -7.088 1.00 72.31 174 PHE A C 1
ATOM 1309 O O . PHE A 1 174 ? 22.949 -1.636 -6.767 1.00 72.31 174 PHE A O 1
ATOM 1316 N N . SER A 1 175 ? 20.781 -1.863 -7.343 1.00 60.28 175 SER A N 1
ATOM 1317 C CA . SER A 1 175 ? 20.704 -3.334 -7.373 1.00 60.28 175 SER A CA 1
ATOM 1318 C C . SER A 1 175 ? 20.642 -3.875 -8.794 1.00 60.28 175 SER A C 1
ATOM 1320 O O . SER A 1 175 ? 21.284 -4.916 -9.047 1.00 60.28 175 SER A O 1
#